Protein AF-A0A2H0WSF2-F1 (afdb_monomer)

Secondary structure (DSSP, 8-state):
-EEEEEEEES-GGGB-TT-HHHHHHHHHHHHHHHHHHHHTTTS-HHHHHHHHHHHHHHHHHHHHHHHH---B-TTTTTS----EEEEEEE-------

Nearest PDB structures (foldseek):
  5me8-assembly1_B  TM=6.198E-01  e=1.517E+00  Homo sapiens
  3l1n-assembly1_A  TM=9.125E-01  e=5.424E+00  Talaromyces marneffei
  8gl8-assembly1_G  TM=6.789E-01  e=5.072E+00  Flavobacterium johnsoniae

Mean predicted aligned error: 8.87 Å

Organism: NCBI:txid1974850

Solvent-accessible surface area (backbone atoms only — not comparable to full-atom values): 6043 Å² total; per-residue (Å²): 133,54,70,48,76,42,68,78,38,59,69,68,86,49,45,44,84,80,37,64,66,59,52,50,41,54,49,48,54,57,49,50,53,53,50,45,73,67,44,63,83,74,51,51,81,92,46,41,64,61,51,50,53,52,49,52,5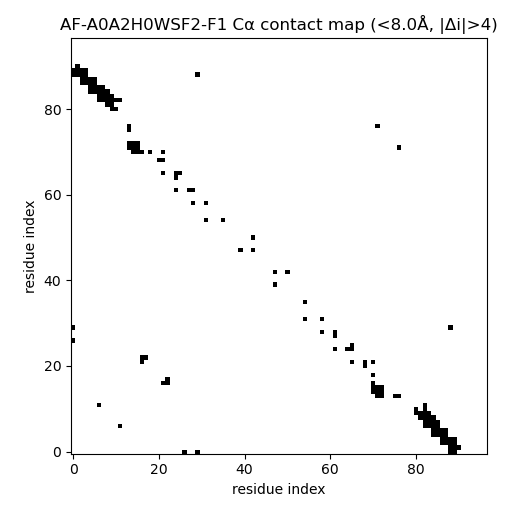5,52,51,53,49,44,53,52,51,58,73,67,55,85,45,74,31,86,90,58,71,86,64,94,65,73,69,41,69,49,79,42,77,56,77,85,75,69,83,90,124

Radius of gyration: 16.91 Å; Cα contacts (8 Å, |Δi|>4): 77; chains: 1; bounding box: 32×40×48 Å

Foldseek 3Di:
DDKDKFWPDDDPVQFPPVPPQLVVLVVQLVVLVVVCVVCLVVDDPVCNVVVVVVSVVSNVVSVVSNVPDPRGDPVPPPDPTDIDMDIDDDDPPDPPD

Structure (mmCIF, N/CA/C/O backbone):
data_AF-A0A2H0WSF2-F1
#
_entry.id   AF-A0A2H0WSF2-F1
#
loop_
_atom_site.group_PDB
_atom_site.id
_atom_site.type_symbol
_atom_site.label_atom_id
_atom_site.label_alt_id
_atom_site.label_comp_id
_atom_site.label_asym_id
_atom_site.label_entity_id
_atom_site.label_seq_id
_atom_site.pdbx_PDB_ins_code
_atom_site.Cartn_x
_atom_site.Cartn_y
_atom_site.Cartn_z
_atom_site.occupancy
_atom_site.B_iso_or_equiv
_atom_site.auth_seq_id
_atom_site.auth_comp_id
_atom_site.auth_asym_id
_atom_site.auth_atom_id
_atom_site.pdbx_PDB_model_num
ATOM 1 N N . MET A 1 1 ? 4.409 -13.248 3.318 1.00 64.75 1 MET A N 1
ATOM 2 C CA . MET A 1 1 ? 3.470 -12.422 2.539 1.00 64.75 1 MET A CA 1
ATOM 3 C C . MET A 1 1 ? 3.447 -12.974 1.135 1.00 64.75 1 MET A C 1
ATOM 5 O O . MET A 1 1 ? 4.482 -12.963 0.480 1.00 64.75 1 MET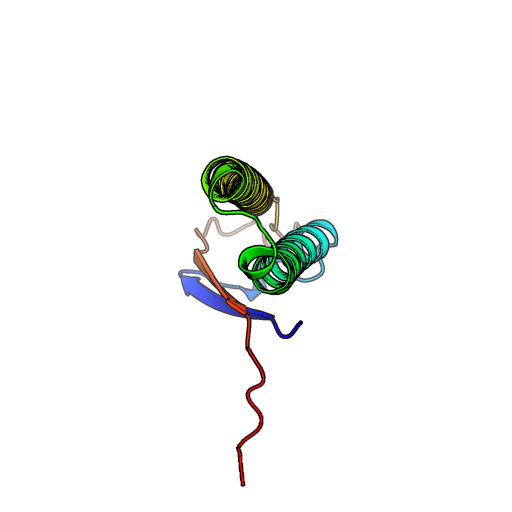 A O 1
ATOM 9 N N . ASN A 1 2 ? 2.317 -13.543 0.730 1.00 67.19 2 ASN A N 1
ATOM 10 C CA . ASN A 1 2 ? 2.156 -14.141 -0.588 1.00 67.19 2 ASN A CA 1
ATOM 11 C C . ASN A 1 2 ? 1.576 -13.066 -1.505 1.00 67.19 2 ASN A C 1
ATOM 13 O O . ASN A 1 2 ? 0.370 -12.860 -1.532 1.00 67.19 2 ASN A O 1
ATOM 17 N N . PHE A 1 3 ? 2.440 -12.309 -2.179 1.00 73.50 3 PHE A N 1
ATOM 18 C CA . PHE A 1 3 ? 1.994 -11.355 -3.191 1.00 73.50 3 PHE A CA 1
ATOM 19 C C . PHE A 1 3 ? 1.969 -12.033 -4.552 1.00 73.50 3 PHE A C 1
ATOM 21 O O . PHE A 1 3 ? 2.971 -12.599 -4.994 1.00 73.50 3 PHE A O 1
ATOM 28 N N . LYS A 1 4 ? 0.833 -11.935 -5.232 1.00 78.25 4 LYS A N 1
ATOM 29 C CA . LYS A 1 4 ? 0.671 -12.347 -6.616 1.00 78.25 4 LYS A CA 1
ATOM 30 C C . LYS A 1 4 ? 0.605 -11.105 -7.489 1.00 78.25 4 LYS A C 1
ATOM 32 O O . LYS A 1 4 ? -0.336 -10.325 -7.397 1.00 78.25 4 LYS A O 1
ATOM 37 N N . VAL A 1 5 ? 1.609 -10.944 -8.343 1.00 76.56 5 VAL A N 1
ATOM 38 C CA . VAL A 1 5 ? 1.658 -9.872 -9.342 1.00 76.56 5 VAL A CA 1
ATOM 39 C C . VAL A 1 5 ? 1.126 -10.425 -10.658 1.00 76.56 5 VAL A C 1
ATOM 41 O O . VAL A 1 5 ? 1.600 -11.463 -11.126 1.00 76.56 5 VAL A O 1
ATOM 44 N N . ARG A 1 6 ? 0.122 -9.770 -11.240 1.00 79.50 6 ARG A N 1
ATOM 45 C CA . ARG A 1 6 ? -0.495 -10.168 -12.511 1.00 79.50 6 ARG A CA 1
ATOM 46 C C . ARG A 1 6 ? -0.422 -9.007 -13.500 1.00 79.50 6 ARG A C 1
ATOM 48 O O . ARG A 1 6 ? -0.882 -7.922 -13.160 1.00 79.50 6 ARG A O 1
ATOM 55 N N . PRO A 1 7 ? 0.122 -9.194 -14.711 1.00 79.81 7 PRO A N 1
ATOM 56 C CA . PRO A 1 7 ? 0.023 -8.170 -15.740 1.00 79.81 7 PRO A CA 1
ATOM 57 C C . PRO A 1 7 ? -1.419 -8.059 -16.242 1.00 79.81 7 PRO A C 1
ATOM 59 O O . PRO A 1 7 ? -2.054 -9.070 -16.539 1.00 79.81 7 PRO A O 1
ATOM 62 N N . LEU A 1 8 ? -1.913 -6.828 -16.347 1.00 80.62 8 LEU A N 1
ATOM 63 C CA . LEU A 1 8 ? -3.172 -6.482 -17.008 1.00 80.62 8 LEU A CA 1
ATOM 64 C C . LEU A 1 8 ? -2.917 -6.091 -18.470 1.00 80.62 8 LEU A C 1
ATOM 66 O O . LEU A 1 8 ? -3.668 -6.482 -19.362 1.00 80.62 8 LEU A O 1
ATOM 70 N N . GLN A 1 9 ? -1.811 -5.385 -18.727 1.00 79.69 9 GLN A N 1
ATOM 71 C CA . GLN A 1 9 ? -1.375 -4.986 -20.063 1.00 79.69 9 GLN A CA 1
ATOM 72 C C . GLN A 1 9 ? 0.155 -4.953 -20.149 1.00 79.69 9 GLN A C 1
ATOM 74 O O . GLN A 1 9 ? 0.820 -4.567 -19.193 1.00 79.69 9 GLN A O 1
ATOM 79 N N . GLY A 1 10 ? 0.712 -5.294 -21.315 1.00 75.06 10 GLY A N 1
ATOM 80 C CA . GLY A 1 10 ? 2.156 -5.290 -21.564 1.00 75.06 10 GLY A CA 1
ATOM 81 C C . GLY A 1 10 ? 2.840 -6.598 -21.152 1.00 75.06 10 GLY A C 1
ATOM 82 O O . GLY A 1 10 ? 2.195 -7.546 -20.709 1.00 75.06 10 GLY A O 1
ATOM 83 N N . ASP A 1 11 ? 4.158 -6.669 -21.344 1.00 74.81 11 ASP A N 1
ATOM 84 C CA . ASP A 1 11 ? 4.949 -7.869 -21.055 1.00 74.81 11 ASP A CA 1
ATOM 85 C C . ASP A 1 11 ? 5.689 -7.728 -19.717 1.00 74.81 11 ASP A C 1
ATOM 87 O O . ASP A 1 11 ? 6.604 -6.920 -19.584 1.00 74.81 11 ASP A O 1
ATOM 91 N N . ILE A 1 12 ? 5.317 -8.531 -18.716 1.00 74.44 12 ILE A N 1
ATOM 92 C CA . ILE A 1 12 ? 5.960 -8.526 -17.391 1.00 74.44 12 ILE A CA 1
ATOM 93 C C . ILE A 1 12 ? 7.399 -9.062 -17.423 1.00 74.44 12 ILE A C 1
ATOM 95 O O . ILE A 1 12 ? 8.188 -8.745 -16.532 1.00 74.44 12 ILE A O 1
ATOM 99 N N . ALA A 1 13 ? 7.783 -9.828 -18.453 1.00 73.62 13 ALA A N 1
ATOM 100 C CA . ALA A 1 13 ? 9.143 -10.349 -18.597 1.00 73.62 13 ALA A CA 1
ATOM 101 C C . ALA A 1 13 ? 10.185 -9.231 -18.782 1.00 73.62 13 ALA A C 1
ATOM 103 O O . ALA A 1 13 ? 11.378 -9.443 -18.548 1.00 73.62 13 ALA A O 1
ATOM 104 N N . VAL A 1 14 ? 9.744 -8.024 -19.156 1.00 72.69 14 VAL A N 1
ATOM 105 C CA . VAL A 1 14 ? 10.610 -6.846 -19.305 1.00 72.69 14 VAL A CA 1
ATOM 106 C C . VAL A 1 14 ? 10.955 -6.179 -17.970 1.00 72.69 14 VAL A C 1
ATOM 108 O O . VAL A 1 14 ? 11.817 -5.297 -17.936 1.00 72.69 14 VAL A O 1
ATOM 111 N N . LEU A 1 15 ? 10.309 -6.585 -16.870 1.00 72.69 15 LEU A N 1
ATOM 112 C CA . LEU A 1 15 ? 10.551 -6.024 -15.547 1.00 72.69 15 LEU A CA 1
ATOM 113 C C . LEU A 1 15 ? 11.659 -6.738 -14.787 1.00 72.69 15 LEU A C 1
ATOM 115 O O . LEU A 1 15 ? 11.755 -7.966 -14.755 1.00 72.69 15 LEU A O 1
ATOM 119 N N . ASN A 1 16 ? 12.437 -5.956 -14.042 1.00 76.50 16 ASN A N 1
ATOM 120 C CA . ASN A 1 16 ? 13.280 -6.503 -12.991 1.00 76.50 16 ASN A CA 1
ATOM 121 C C . ASN A 1 16 ? 12.464 -6.734 -11.704 1.00 76.50 16 ASN A C 1
ATOM 123 O O . ASN A 1 16 ? 12.531 -5.942 -10.768 1.00 76.50 16 ASN A O 1
ATOM 127 N N . LEU A 1 17 ? 11.730 -7.849 -11.625 1.00 74.81 17 LEU A N 1
ATOM 128 C CA . LEU A 1 17 ? 10.990 -8.241 -10.410 1.00 74.81 17 LEU A CA 1
ATOM 129 C C . LEU A 1 17 ? 11.901 -8.562 -9.208 1.00 74.81 17 LEU A C 1
ATOM 131 O O . LEU A 1 17 ? 11.427 -8.682 -8.084 1.00 74.81 17 LEU A O 1
ATOM 135 N N . LYS A 1 18 ? 13.217 -8.685 -9.430 1.00 76.12 18 LYS A N 1
ATOM 136 C CA . LYS A 1 18 ? 14.231 -8.806 -8.371 1.00 76.12 18 LYS A CA 1
ATOM 137 C C . LYS A 1 18 ? 14.757 -7.443 -7.910 1.00 76.12 18 LYS A C 1
ATOM 139 O O . LYS A 1 18 ? 15.742 -7.390 -7.174 1.00 76.12 18 LYS A O 1
ATOM 144 N N . ASN A 1 19 ? 14.151 -6.340 -8.355 1.00 83.25 19 ASN A N 1
ATOM 145 C CA . ASN A 1 19 ? 14.495 -5.010 -7.879 1.00 83.25 19 ASN A CA 1
ATOM 146 C C . ASN A 1 19 ? 14.254 -4.947 -6.360 1.00 83.25 19 ASN A C 1
ATOM 148 O O . ASN A 1 19 ? 13.143 -5.164 -5.881 1.00 83.25 19 ASN A O 1
ATOM 152 N N . ARG A 1 20 ? 15.317 -4.666 -5.598 1.00 86.12 20 ARG A N 1
ATOM 153 C CA . ARG A 1 20 ? 15.261 -4.652 -4.132 1.00 86.12 20 ARG A CA 1
ATOM 154 C C . ARG A 1 20 ? 14.276 -3.609 -3.607 1.00 86.12 20 ARG A C 1
ATOM 156 O O . ARG A 1 20 ? 13.528 -3.914 -2.691 1.00 86.12 20 ARG A O 1
ATOM 163 N N . GLN A 1 21 ? 14.240 -2.429 -4.222 1.00 87.44 21 GLN A N 1
ATOM 164 C CA . GLN A 1 21 ? 13.331 -1.349 -3.835 1.00 87.44 21 GLN A CA 1
ATOM 165 C C . GLN A 1 21 ? 11.874 -1.731 -4.102 1.00 87.44 21 GLN A C 1
ATOM 167 O O . GLN A 1 21 ? 11.023 -1.491 -3.257 1.00 87.44 21 GLN A O 1
ATOM 172 N N . LEU A 1 22 ? 11.589 -2.406 -5.224 1.00 86.19 22 LEU A N 1
ATOM 173 C CA . LEU A 1 22 ? 10.256 -2.962 -5.487 1.00 86.19 22 LEU A CA 1
ATOM 174 C C . LEU A 1 22 ? 9.826 -3.904 -4.364 1.00 86.19 22 LEU A C 1
ATOM 176 O O . LEU A 1 22 ? 8.749 -3.747 -3.798 1.00 86.19 22 LEU A O 1
ATOM 180 N N . LEU A 1 23 ? 10.685 -4.861 -4.017 1.00 87.06 23 LEU A N 1
ATOM 181 C CA . LEU A 1 23 ? 10.396 -5.823 -2.957 1.00 87.06 23 LEU A CA 1
ATOM 182 C C . LEU A 1 23 ? 10.229 -5.143 -1.590 1.00 87.06 23 LEU A C 1
ATOM 184 O O . LEU A 1 23 ? 9.344 -5.530 -0.834 1.00 87.06 23 LEU A O 1
ATOM 188 N N . GLU A 1 24 ? 11.034 -4.125 -1.281 1.00 90.31 24 GLU A N 1
ATOM 189 C CA . GLU A 1 24 ? 10.946 -3.339 -0.043 1.00 90.31 24 GLU A CA 1
ATOM 190 C C . GLU A 1 24 ? 9.627 -2.554 0.056 1.00 90.31 24 GLU A C 1
ATOM 192 O O . GLU A 1 24 ? 8.984 -2.574 1.108 1.00 90.31 24 GLU A O 1
ATOM 197 N N . VAL A 1 25 ? 9.187 -1.908 -1.030 1.00 90.25 25 VAL A N 1
ATOM 198 C CA . VAL A 1 25 ? 7.924 -1.151 -1.062 1.00 90.25 25 VAL A CA 1
ATOM 199 C C . VAL A 1 25 ? 6.726 -2.092 -0.929 1.00 90.25 25 VAL A C 1
ATOM 201 O O . VAL A 1 25 ? 5.865 -1.872 -0.078 1.00 90.25 25 VAL A O 1
ATOM 204 N N . LEU A 1 26 ? 6.706 -3.196 -1.685 1.00 87.88 26 LEU A N 1
ATOM 205 C CA . LEU A 1 26 ? 5.662 -4.223 -1.572 1.00 87.88 26 LEU A CA 1
ATOM 206 C C . LEU A 1 26 ? 5.614 -4.837 -0.171 1.00 87.88 26 LEU A C 1
ATOM 208 O O . LEU A 1 26 ? 4.541 -5.056 0.392 1.00 87.88 26 LEU A O 1
ATOM 212 N N . TRP A 1 27 ? 6.783 -5.088 0.422 1.00 88.81 27 TRP A N 1
ATOM 213 C CA . TRP A 1 27 ? 6.869 -5.589 1.785 1.00 88.81 27 TRP A CA 1
ATOM 214 C C . TRP A 1 27 ? 6.295 -4.584 2.790 1.00 88.81 27 TRP A C 1
ATOM 216 O O . TRP A 1 27 ? 5.537 -4.958 3.685 1.00 88.81 27 TRP A O 1
ATOM 226 N N . SER A 1 28 ? 6.621 -3.306 2.622 1.00 91.44 28 SER A N 1
ATOM 227 C CA . SER A 1 28 ? 6.145 -2.232 3.494 1.00 91.44 28 SER A CA 1
ATOM 228 C C . SER A 1 28 ? 4.628 -2.060 3.412 1.00 91.44 28 SER A C 1
ATOM 230 O O . SER A 1 28 ? 3.989 -1.972 4.456 1.00 91.44 28 SER A O 1
ATOM 232 N N . LEU A 1 29 ? 4.041 -2.116 2.210 1.00 90.31 29 LEU A N 1
ATOM 233 C CA . LEU A 1 29 ? 2.584 -2.100 2.010 1.00 90.31 29 LEU A CA 1
ATOM 234 C C . LEU A 1 29 ? 1.904 -3.256 2.750 1.00 90.31 29 LEU A C 1
ATOM 236 O O . LEU A 1 29 ? 0.975 -3.052 3.529 1.00 90.31 29 LEU A O 1
ATOM 240 N N . GLY A 1 30 ? 2.419 -4.476 2.585 1.00 88.50 30 GLY A N 1
ATOM 241 C CA . GLY A 1 30 ? 1.843 -5.638 3.257 1.00 88.50 30 GLY A CA 1
ATOM 242 C C . GLY A 1 30 ? 1.929 -5.567 4.778 1.00 88.50 30 GLY A C 1
ATOM 243 O O . GLY A 1 30 ? 0.986 -5.984 5.455 1.00 88.50 30 GLY A O 1
ATOM 244 N N . LYS A 1 31 ? 3.030 -5.024 5.313 1.00 90.44 31 LYS A N 1
ATOM 245 C CA . LYS A 1 31 ? 3.214 -4.810 6.754 1.00 90.44 31 LYS A CA 1
ATOM 246 C C . LYS A 1 31 ? 2.333 -3.700 7.301 1.00 90.44 31 LYS A C 1
ATOM 248 O O . LYS A 1 31 ? 1.828 -3.841 8.411 1.00 90.44 31 LYS A O 1
ATOM 253 N N . LEU A 1 32 ? 2.139 -2.636 6.531 1.00 91.75 32 LEU A N 1
ATOM 254 C CA . LEU A 1 32 ? 1.256 -1.534 6.882 1.00 91.75 32 LEU A CA 1
ATOM 255 C C . LEU A 1 32 ? -0.183 -2.039 7.055 1.00 91.75 32 LEU A C 1
ATOM 257 O O . LEU A 1 32 ? -0.789 -1.804 8.098 1.00 91.75 32 LEU A O 1
ATOM 261 N N . GLU A 1 33 ? -0.692 -2.830 6.110 1.00 89.19 33 GLU A N 1
ATOM 262 C CA . GLU A 1 33 ? -2.009 -3.465 6.243 1.00 89.19 33 GLU A CA 1
ATOM 263 C C . GLU A 1 33 ? -2.103 -4.414 7.447 1.00 89.19 33 GLU A C 1
ATOM 265 O O . GLU A 1 33 ? -3.102 -4.393 8.164 1.00 89.19 33 GLU A O 1
ATOM 270 N N . GLU A 1 34 ? -1.089 -5.262 7.676 1.00 89.44 34 GLU A N 1
ATOM 271 C CA . GLU A 1 34 ? -1.059 -6.170 8.836 1.00 89.44 34 GLU A CA 1
ATOM 272 C C . GLU A 1 34 ? -1.129 -5.384 10.153 1.00 89.44 34 GLU A C 1
ATOM 274 O O . GLU A 1 34 ? -1.885 -5.744 11.057 1.00 89.44 34 GLU A O 1
ATOM 279 N N . PHE A 1 35 ? -0.366 -4.292 10.248 1.00 91.69 35 PHE A N 1
ATOM 280 C CA . PHE A 1 35 ? -0.390 -3.385 11.390 1.00 91.69 35 PHE A CA 1
ATOM 281 C C . PHE A 1 35 ? -1.776 -2.762 11.576 1.00 91.69 35 PHE A C 1
ATOM 283 O O . PHE A 1 35 ? -2.318 -2.795 12.678 1.00 91.69 35 PHE A O 1
ATOM 290 N N . PHE A 1 36 ? -2.388 -2.267 10.502 1.00 91.94 36 PHE A N 1
ATOM 291 C CA . PHE A 1 36 ? -3.726 -1.689 10.564 1.00 91.94 36 PHE A CA 1
ATOM 292 C C . PHE A 1 36 ? -4.762 -2.671 11.097 1.00 91.94 36 PHE A C 1
ATOM 294 O O . PHE A 1 36 ? -5.467 -2.352 12.050 1.00 91.94 36 PHE A O 1
ATOM 301 N N . HIS A 1 37 ? -4.814 -3.884 10.543 1.00 90.06 37 HIS A N 1
ATOM 302 C CA . HIS A 1 37 ? -5.779 -4.900 10.970 1.00 90.06 37 HIS A CA 1
ATOM 303 C C . HIS A 1 37 ? -5.610 -5.272 12.447 1.00 90.06 37 HIS A C 1
ATOM 305 O O . HIS A 1 37 ? -6.595 -5.530 13.137 1.00 90.06 37 HIS A O 1
ATOM 311 N N . LYS A 1 38 ? -4.368 -5.281 12.942 1.00 91.06 38 LYS A N 1
ATOM 312 C CA . LYS A 1 38 ? -4.061 -5.593 14.339 1.00 91.06 38 LYS A CA 1
ATOM 313 C C . LYS A 1 38 ? -4.454 -4.468 15.302 1.00 91.06 38 LYS A C 1
ATOM 315 O O . LYS A 1 38 ? -4.929 -4.745 16.404 1.00 91.06 38 LYS A O 1
ATOM 320 N N . GLU A 1 39 ? -4.227 -3.218 14.913 1.00 91.12 39 GLU A N 1
ATOM 321 C CA . GLU A 1 39 ? -4.332 -2.079 15.828 1.00 91.12 39 GLU A CA 1
ATOM 322 C C . GLU A 1 39 ? -5.671 -1.338 15.724 1.00 91.12 39 GLU A C 1
ATOM 324 O O . GLU A 1 39 ? -6.119 -0.768 16.714 1.00 91.12 39 GLU A O 1
ATOM 329 N N . VAL A 1 40 ? -6.382 -1.393 14.590 1.00 91.12 40 VAL A N 1
ATOM 330 C CA . VAL A 1 40 ? -7.633 -0.633 14.375 1.00 91.12 40 VAL A CA 1
ATOM 331 C C . VAL A 1 40 ? -8.715 -0.908 15.427 1.00 91.12 40 VAL A C 1
ATOM 333 O O . VAL A 1 40 ? -9.499 -0.023 15.770 1.00 91.12 40 VAL A O 1
ATOM 336 N N . THR A 1 41 ? -8.754 -2.126 15.971 1.00 89.81 41 THR A N 1
ATOM 337 C CA . THR A 1 41 ? -9.702 -2.526 17.024 1.00 89.81 41 THR A CA 1
ATOM 338 C C . THR A 1 41 ? -9.316 -2.000 18.407 1.00 89.81 41 THR A C 1
ATOM 340 O O . THR A 1 41 ? -10.176 -1.906 19.280 1.00 89.81 41 THR A O 1
ATOM 343 N N . GLN A 1 42 ? -8.048 -1.633 18.599 1.00 92.25 42 GLN A N 1
ATOM 344 C CA . GLN A 1 42 ? -7.490 -1.115 19.850 1.00 92.25 42 GLN A CA 1
ATOM 345 C C . GLN A 1 42 ? -7.510 0.421 19.907 1.00 92.25 42 GLN A C 1
ATOM 347 O O . GLN A 1 42 ? -7.353 1.003 20.980 1.00 92.25 42 GLN A O 1
ATOM 352 N N . VAL A 1 43 ? -7.729 1.091 18.771 1.00 90.69 43 VAL A N 1
ATOM 353 C CA . VAL A 1 43 ? -7.802 2.554 18.690 1.00 90.69 43 VAL A CA 1
ATOM 354 C C . VAL A 1 43 ? -9.133 3.056 19.255 1.00 90.69 43 VAL A C 1
ATOM 356 O O . VAL A 1 43 ? -10.219 2.657 18.819 1.00 90.69 43 VAL A O 1
ATOM 359 N N . SER A 1 44 ? -9.042 3.971 20.224 1.00 90.44 44 SER A N 1
ATOM 360 C CA . SER A 1 44 ? -10.205 4.625 20.831 1.00 90.44 44 SER A CA 1
ATOM 361 C C . SER A 1 44 ? -10.992 5.445 19.802 1.00 90.44 44 SER A C 1
ATOM 363 O O . SER A 1 44 ? -10.424 5.941 18.830 1.00 90.44 44 SER A O 1
ATOM 365 N N . ALA A 1 45 ? -12.306 5.599 20.001 1.00 88.44 45 ALA A N 1
ATOM 366 C CA . ALA A 1 45 ? -13.178 6.293 19.046 1.00 88.44 45 ALA A CA 1
ATOM 367 C C . ALA A 1 45 ? -12.675 7.706 18.698 1.00 88.44 45 ALA A C 1
ATOM 369 O O . ALA A 1 45 ? -12.641 8.063 17.523 1.00 88.44 45 ALA A O 1
ATOM 370 N N . ASP A 1 46 ? -12.190 8.438 19.700 1.00 90.56 46 ASP A N 1
ATOM 371 C CA . ASP A 1 46 ? -11.702 9.814 19.559 1.00 90.56 46 ASP A CA 1
ATOM 372 C C . ASP A 1 46 ? -10.380 9.907 18.774 1.00 90.56 46 ASP A C 1
ATOM 374 O O . ASP A 1 46 ? -10.014 10.970 18.282 1.00 90.56 46 ASP A O 1
ATOM 378 N N . GLN A 1 47 ? -9.652 8.795 18.633 1.00 92.25 47 GLN A N 1
ATOM 379 C CA . GLN A 1 47 ? -8.376 8.725 17.912 1.00 92.25 47 GLN A CA 1
ATOM 380 C C . GLN A 1 47 ? -8.500 8.072 16.530 1.00 92.25 47 GLN A C 1
ATOM 382 O O . GLN A 1 47 ? -7.548 8.127 15.748 1.00 92.25 47 GLN A O 1
ATOM 387 N N . LYS A 1 48 ? -9.652 7.468 16.203 1.00 93.00 48 LYS A N 1
ATOM 388 C CA . LYS A 1 48 ? -9.840 6.722 14.947 1.00 93.00 48 LYS A CA 1
ATOM 389 C C . LYS A 1 48 ? -9.624 7.578 13.709 1.00 93.00 48 LYS A C 1
ATOM 391 O O . LYS A 1 48 ? -8.959 7.127 12.786 1.00 93.00 48 LYS A O 1
ATOM 396 N N . GLU A 1 49 ? -10.127 8.809 13.701 1.00 94.56 49 GLU A N 1
ATOM 397 C CA . GLU A 1 49 ? -9.961 9.716 12.559 1.00 94.56 49 GLU A CA 1
ATOM 398 C C . GLU A 1 49 ? -8.483 10.038 12.296 1.00 94.56 49 GLU A C 1
ATOM 400 O O . GLU A 1 49 ? -8.011 9.955 11.162 1.00 94.56 49 GLU A O 1
ATOM 405 N N . SER A 1 50 ? -7.722 10.326 13.357 1.00 94.75 50 SER A N 1
ATOM 406 C CA . SER A 1 50 ? -6.280 10.582 13.249 1.00 94.75 50 SER A CA 1
ATOM 407 C C . SER A 1 50 ? -5.510 9.339 12.804 1.00 94.75 50 SER A C 1
ATOM 409 O O . SER A 1 50 ? -4.597 9.438 11.986 1.00 94.75 50 SER A O 1
ATOM 411 N N . PHE A 1 51 ? -5.894 8.163 13.306 1.00 94.44 51 PHE A N 1
ATOM 412 C CA . PHE A 1 51 ? -5.297 6.893 12.908 1.00 94.44 51 PHE A CA 1
ATOM 413 C C . PHE A 1 51 ? -5.545 6.577 11.428 1.00 94.44 51 PHE A C 1
ATOM 415 O O . PHE A 1 51 ? -4.597 6.257 10.715 1.00 94.44 51 PHE A O 1
ATOM 422 N N . PHE A 1 52 ?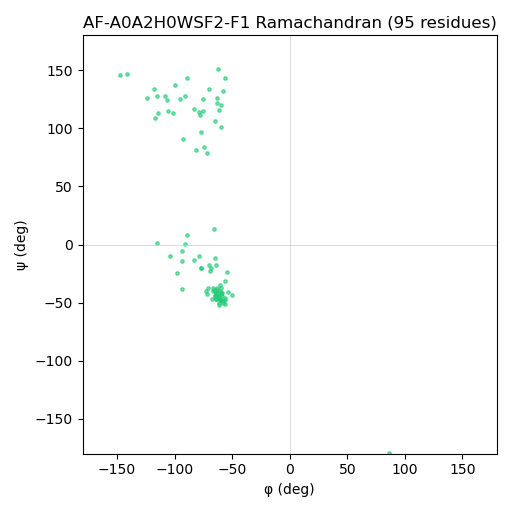 -6.785 6.722 10.948 1.00 94.50 52 PHE A N 1
ATOM 423 C CA . PHE A 1 52 ? -7.128 6.518 9.538 1.00 94.50 52 PHE A CA 1
ATOM 424 C C . PHE A 1 52 ? -6.403 7.505 8.633 1.00 94.50 52 PHE A C 1
ATOM 426 O O . PHE A 1 52 ? -5.738 7.089 7.695 1.00 94.50 52 PHE A O 1
ATOM 433 N N . THR A 1 53 ? -6.393 8.787 8.995 1.00 95.69 53 THR A N 1
ATOM 434 C CA . THR A 1 53 ? -5.662 9.807 8.234 1.00 95.69 53 THR A CA 1
ATOM 435 C C . THR A 1 53 ? -4.167 9.487 8.152 1.00 95.69 53 THR A C 1
ATOM 437 O O . THR A 1 53 ? -3.540 9.647 7.106 1.00 95.69 53 THR A O 1
ATOM 440 N N . MET A 1 54 ? -3.555 9.033 9.249 1.00 94.69 54 MET A N 1
ATOM 441 C CA . MET A 1 54 ? -2.149 8.628 9.247 1.00 94.69 54 MET A CA 1
ATOM 442 C C . MET A 1 54 ? -1.912 7.409 8.350 1.00 94.69 54 MET A C 1
ATOM 444 O O . MET A 1 54 ? -0.932 7.390 7.603 1.00 94.69 54 MET A O 1
ATOM 448 N N . PHE A 1 55 ? -2.785 6.406 8.431 1.00 94.50 55 PHE A N 1
ATOM 449 C CA . PHE A 1 55 ? -2.695 5.196 7.624 1.00 94.50 55 PHE A CA 1
ATOM 450 C C . PHE A 1 55 ? -2.807 5.507 6.130 1.00 94.50 55 PHE A C 1
ATOM 452 O O . PHE A 1 55 ? -1.913 5.125 5.375 1.00 94.50 55 PHE A O 1
ATOM 459 N N . ASP A 1 56 ? -3.825 6.273 5.737 1.00 94.38 56 ASP A N 1
ATOM 460 C CA . ASP A 1 56 ? -4.062 6.671 4.349 1.00 94.38 56 ASP A CA 1
ATOM 461 C C . ASP A 1 56 ? -2.836 7.392 3.788 1.00 94.38 56 ASP A C 1
ATOM 463 O O . ASP A 1 56 ? -2.309 7.004 2.753 1.00 94.38 56 ASP A O 1
ATOM 467 N N . ASN A 1 57 ? -2.283 8.359 4.530 1.00 96.19 57 ASN A N 1
ATOM 468 C CA . ASN A 1 57 ? -1.078 9.086 4.121 1.00 96.19 57 ASN A CA 1
ATOM 469 C C . ASN A 1 57 ? 0.147 8.175 3.915 1.00 96.19 57 ASN A C 1
ATOM 471 O O . ASN A 1 57 ? 0.972 8.430 3.029 1.00 96.19 57 ASN A O 1
ATOM 475 N N . LEU A 1 58 ? 0.307 7.143 4.750 1.00 93.94 58 LEU A N 1
ATOM 476 C CA . LEU A 1 58 ? 1.399 6.176 4.625 1.00 93.94 58 LEU A CA 1
ATOM 477 C C . LEU A 1 58 ? 1.200 5.259 3.418 1.00 93.94 58 LEU A C 1
ATOM 479 O O . LEU A 1 58 ? 2.163 5.012 2.689 1.00 93.94 58 LEU A O 1
ATOM 483 N N . GLN A 1 59 ? -0.026 4.791 3.195 1.00 93.31 59 GLN A N 1
ATOM 484 C CA . GLN A 1 59 ? -0.371 3.966 2.044 1.00 93.31 59 GLN A CA 1
ATOM 485 C C . GLN A 1 59 ? -0.129 4.736 0.743 1.00 93.31 59 GLN A C 1
ATOM 487 O O . GLN A 1 59 ? 0.653 4.298 -0.100 1.00 93.31 59 GLN A O 1
ATOM 492 N N . ASP A 1 60 ? -0.678 5.943 0.649 1.00 94.44 60 ASP A N 1
ATOM 493 C CA . ASP A 1 60 ? -0.492 6.887 -0.449 1.00 94.44 60 ASP A CA 1
ATOM 494 C C . ASP A 1 60 ? 0.984 7.108 -0.802 1.00 94.44 60 ASP A C 1
ATOM 496 O O . ASP A 1 60 ? 1.384 7.178 -1.968 1.00 94.44 60 ASP A O 1
ATOM 500 N N . LYS A 1 61 ? 1.825 7.264 0.226 1.00 95.00 61 LYS A N 1
ATOM 501 C CA . LYS A 1 61 ? 3.263 7.458 0.046 1.00 95.00 61 LYS A CA 1
ATOM 502 C C . LYS A 1 61 ? 3.904 6.226 -0.590 1.00 95.00 61 LYS A C 1
ATOM 504 O O . LYS A 1 61 ? 4.671 6.380 -1.538 1.00 95.00 61 LYS A O 1
ATOM 509 N N . LEU A 1 62 ? 3.593 5.035 -0.087 1.00 90.75 62 LEU A N 1
ATOM 510 C CA . LEU A 1 62 ? 4.145 3.784 -0.603 1.00 90.75 62 LEU A CA 1
ATOM 511 C C . LEU A 1 62 ? 3.663 3.493 -2.031 1.00 90.75 62 LEU A C 1
ATOM 513 O O . LEU A 1 62 ? 4.456 3.054 -2.860 1.00 90.75 62 LEU A O 1
ATOM 517 N N . GLU A 1 63 ? 2.407 3.800 -2.355 1.00 88.38 63 GLU A N 1
ATOM 518 C CA . GLU A 1 63 ? 1.877 3.687 -3.719 1.00 88.38 63 GLU A CA 1
ATOM 519 C C . GLU A 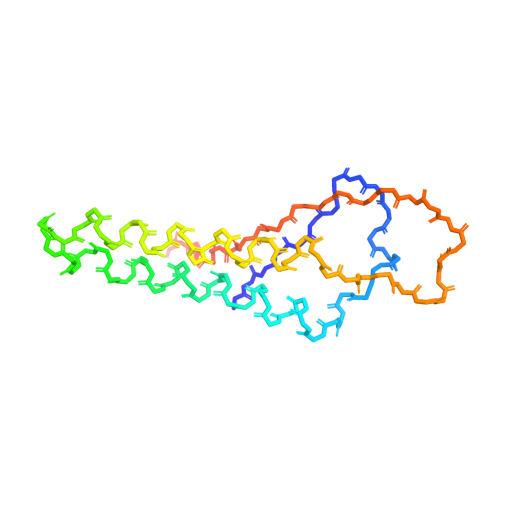1 63 ? 2.581 4.649 -4.689 1.00 88.38 63 GLU A C 1
ATOM 521 O O . GLU A 1 63 ? 2.958 4.267 -5.801 1.00 88.38 63 GLU A O 1
ATOM 526 N N . ARG A 1 64 ? 2.843 5.894 -4.270 1.00 91.38 64 ARG A N 1
ATOM 527 C CA . ARG A 1 64 ? 3.644 6.845 -5.062 1.00 91.38 64 ARG A CA 1
ATOM 528 C C . ARG A 1 64 ? 5.086 6.378 -5.247 1.00 91.38 64 ARG A C 1
ATOM 530 O O . ARG A 1 64 ? 5.629 6.503 -6.345 1.00 91.38 64 ARG A O 1
ATOM 537 N N . GLU A 1 65 ? 5.708 5.829 -4.206 1.00 90.50 65 GLU A N 1
ATOM 538 C CA . GLU A 1 65 ? 7.048 5.244 -4.312 1.00 90.50 65 GLU A CA 1
ATOM 539 C C . GLU A 1 65 ? 7.047 4.101 -5.328 1.00 90.50 65 GLU A C 1
ATOM 541 O O . GLU A 1 65 ? 7.852 4.124 -6.254 1.00 90.50 65 GLU A O 1
ATOM 546 N N . LEU A 1 66 ? 6.079 3.184 -5.246 1.00 85.94 66 LEU A N 1
ATOM 547 C CA . LEU A 1 66 ? 5.923 2.071 -6.182 1.00 85.94 66 LEU A CA 1
ATOM 548 C C . LEU A 1 66 ? 5.809 2.546 -7.639 1.00 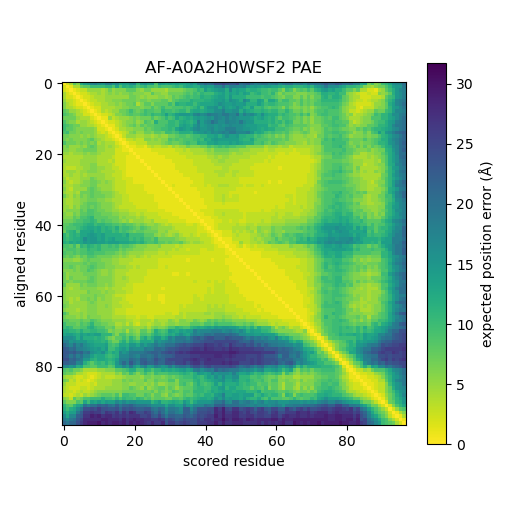85.94 66 LEU A C 1
ATOM 550 O O . LEU A 1 66 ? 6.506 2.030 -8.512 1.00 85.94 66 LEU A O 1
ATOM 554 N N . ASN A 1 67 ? 4.983 3.564 -7.887 1.00 83.25 67 ASN A N 1
ATOM 555 C CA . ASN A 1 67 ? 4.747 4.125 -9.220 1.00 83.25 67 ASN A CA 1
ATOM 556 C C . ASN A 1 67 ? 5.953 4.878 -9.801 1.00 83.25 67 ASN A C 1
ATOM 558 O O . ASN A 1 67 ? 6.057 5.033 -11.017 1.00 83.25 67 ASN A O 1
ATOM 562 N N . THR A 1 68 ? 6.870 5.351 -8.955 1.00 86.50 68 THR A N 1
ATOM 563 C CA . THR A 1 68 ? 8.087 6.054 -9.394 1.00 86.50 68 THR A CA 1
ATOM 564 C C . THR A 1 68 ? 9.296 5.131 -9.543 1.00 86.50 68 THR A C 1
ATOM 566 O O . THR A 1 68 ? 10.334 5.563 -10.054 1.00 86.50 68 THR A O 1
ATOM 569 N N . LEU A 1 69 ? 9.184 3.852 -9.161 1.00 82.88 69 LEU A N 1
ATOM 570 C CA . LEU A 1 69 ? 10.263 2.886 -9.339 1.00 82.88 69 LEU A CA 1
ATOM 571 C C . LEU A 1 69 ? 10.575 2.664 -10.823 1.00 82.88 69 LEU A C 1
ATOM 573 O O . LEU A 1 69 ? 9.732 2.261 -11.625 1.00 82.88 69 LEU A O 1
ATOM 577 N N . SER A 1 70 ? 11.848 2.832 -11.183 1.00 75.44 70 SER A N 1
ATOM 578 C CA . SER A 1 70 ? 12.340 2.418 -12.494 1.00 75.44 70 SER A CA 1
ATOM 579 C C . SER A 1 70 ? 12.529 0.901 -12.509 1.00 75.44 70 SER A C 1
ATOM 581 O O . SER A 1 70 ? 13.541 0.365 -12.055 1.00 75.44 70 SER A O 1
ATOM 583 N N . LEU A 1 71 ? 11.525 0.193 -13.022 1.00 73.31 71 LEU A N 1
ATOM 584 C CA . LEU A 1 71 ? 11.540 -1.269 -13.143 1.00 73.31 71 LEU A CA 1
ATOM 585 C C . LEU A 1 71 ? 12.098 -1.760 -14.490 1.00 73.31 71 LEU A C 1
ATOM 587 O O . LEU A 1 71 ? 12.163 -2.970 -14.724 1.00 73.31 71 LEU A O 1
ATOM 591 N N . LYS A 1 72 ? 12.504 -0.834 -15.374 1.00 64.44 72 LYS A N 1
ATOM 592 C CA . LYS A 1 72 ? 13.021 -1.151 -16.710 1.00 64.44 72 LYS A CA 1
ATOM 593 C C . LYS A 1 72 ? 14.302 -1.969 -16.602 1.00 64.44 72 LYS A C 1
ATOM 595 O O . LYS A 1 72 ? 15.302 -1.525 -16.045 1.00 64.44 72 LYS A O 1
ATOM 600 N N . ASN A 1 73 ? 14.280 -3.157 -17.192 1.00 62.19 73 ASN A N 1
ATOM 601 C CA . ASN A 1 73 ? 15.474 -3.963 -17.360 1.00 62.19 73 ASN A CA 1
ATOM 602 C C . ASN A 1 73 ? 16.310 -3.353 -18.501 1.00 62.19 73 ASN A C 1
ATOM 604 O O . ASN A 1 73 ? 15.861 -3.325 -19.650 1.00 62.19 73 ASN A O 1
ATOM 608 N N . GLU A 1 74 ? 17.511 -2.846 -18.204 1.00 58.19 74 GLU A N 1
ATOM 609 C CA . GLU A 1 74 ? 18.368 -2.117 -19.165 1.00 58.19 74 GLU A CA 1
ATOM 610 C C . GLU A 1 74 ? 18.643 -2.908 -20.457 1.00 58.19 74 GLU A C 1
ATOM 612 O O . GLU A 1 74 ? 18.892 -2.332 -21.514 1.00 58.19 74 GLU A O 1
ATOM 617 N N . ARG A 1 75 ? 18.531 -4.241 -20.402 1.00 55.62 75 ARG A N 1
ATOM 618 C CA . ARG A 1 75 ? 18.741 -5.142 -21.543 1.00 55.62 75 ARG A CA 1
ATOM 619 C C . ARG A 1 75 ? 17.575 -5.203 -22.541 1.00 55.62 75 ARG A C 1
ATOM 621 O O . ARG A 1 75 ? 17.800 -5.623 -23.670 1.00 55.62 75 ARG A O 1
ATOM 628 N N . ILE A 1 76 ? 16.355 -4.810 -22.155 1.00 56.22 76 ILE A N 1
ATOM 629 C CA . ILE A 1 76 ? 15.117 -5.026 -22.944 1.00 56.22 76 ILE A CA 1
ATOM 630 C C . ILE A 1 76 ? 14.486 -3.693 -23.408 1.00 56.22 76 ILE A C 1
ATOM 632 O O . ILE A 1 76 ? 13.491 -3.669 -24.124 1.00 56.22 76 ILE A O 1
ATOM 636 N N . ALA A 1 77 ? 15.106 -2.552 -23.089 1.00 52.41 77 ALA A N 1
ATOM 637 C CA . ALA A 1 77 ? 14.555 -1.199 -23.247 1.00 52.41 77 ALA A CA 1
ATOM 638 C C . ALA A 1 77 ? 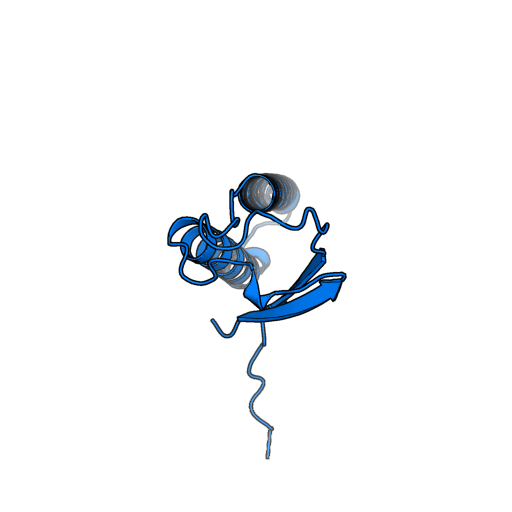14.285 -0.702 -24.694 1.00 52.41 77 ALA A C 1
ATOM 640 O O . ALA A 1 77 ? 14.054 0.490 -24.889 1.00 52.41 77 ALA A O 1
ATOM 641 N N . LYS A 1 78 ? 14.302 -1.571 -25.716 1.00 54.16 78 LYS A N 1
ATOM 642 C CA . LYS A 1 78 ? 14.050 -1.190 -27.118 1.00 54.16 78 LYS A CA 1
ATOM 643 C C . LYS A 1 78 ? 12.569 -1.113 -27.506 1.00 54.16 78 LYS A C 1
ATOM 645 O O . LYS A 1 78 ? 12.270 -0.529 -28.541 1.00 54.16 78 LYS A O 1
ATOM 650 N N . THR A 1 79 ? 11.645 -1.632 -26.701 1.00 55.75 79 THR A N 1
ATOM 651 C CA . THR A 1 79 ? 10.200 -1.534 -26.963 1.00 55.75 79 THR A CA 1
ATOM 652 C C . THR A 1 79 ? 9.521 -0.741 -25.852 1.00 55.75 79 THR A C 1
ATOM 654 O O . THR A 1 79 ? 9.426 -1.193 -24.714 1.00 55.75 79 THR A O 1
ATOM 657 N N . SER A 1 80 ? 9.077 0.479 -26.165 1.00 55.50 80 SER A N 1
ATOM 658 C CA . SER A 1 80 ? 8.290 1.314 -25.256 1.00 55.50 80 SER A CA 1
ATOM 659 C C . SER A 1 80 ? 6.863 0.775 -25.163 1.00 55.50 80 SER A C 1
ATOM 661 O O . SER A 1 80 ? 5.969 1.223 -25.876 1.00 55.50 80 SER A O 1
ATOM 663 N N . THR A 1 81 ? 6.645 -0.210 -24.305 1.00 63.56 81 THR A N 1
ATOM 664 C CA . THR A 1 81 ? 5.300 -0.677 -23.962 1.00 63.56 81 THR A CA 1
ATOM 665 C C . THR A 1 81 ? 4.956 -0.215 -22.558 1.00 63.56 81 THR A C 1
ATOM 667 O O . THR A 1 81 ? 5.704 -0.481 -21.616 1.00 63.56 81 THR A O 1
ATOM 670 N N . THR A 1 82 ? 3.835 0.495 -22.428 1.00 69.75 82 THR A N 1
ATOM 671 C CA . THR A 1 82 ? 3.181 0.723 -21.137 1.00 69.75 82 THR A CA 1
ATOM 672 C C . THR A 1 82 ? 2.851 -0.637 -20.530 1.00 69.75 82 THR A C 1
ATOM 674 O O . THR A 1 82 ? 2.339 -1.515 -21.226 1.00 69.75 82 THR A O 1
ATOM 677 N N . LEU A 1 83 ? 3.197 -0.815 -19.259 1.00 73.19 83 LEU A N 1
ATOM 678 C CA . LEU A 1 83 ? 2.883 -2.010 -18.495 1.00 73.19 83 LEU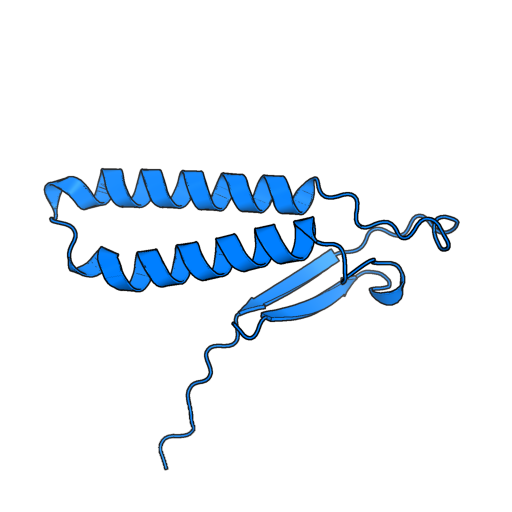 A CA 1
ATOM 679 C C . LEU A 1 83 ? 1.931 -1.618 -17.373 1.00 73.19 83 LEU A C 1
ATOM 681 O O . LEU A 1 83 ? 2.227 -0.708 -16.602 1.00 73.19 83 LEU A O 1
ATOM 685 N N . GLU A 1 84 ? 0.826 -2.337 -17.285 1.00 78.88 84 GLU A N 1
ATOM 686 C CA . GLU A 1 84 ? -0.150 -2.221 -16.212 1.00 78.88 84 GLU A CA 1
ATOM 687 C C . GLU A 1 84 ? -0.201 -3.560 -15.480 1.00 78.88 84 GLU A C 1
ATOM 689 O O . GLU A 1 84 ? -0.222 -4.620 -16.114 1.00 78.88 84 GLU A O 1
ATOM 694 N N . MET A 1 85 ? -0.169 -3.535 -14.150 1.00 80.31 85 MET A N 1
ATOM 695 C CA . MET A 1 85 ? -0.168 -4.745 -13.332 1.00 80.31 85 MET A CA 1
ATOM 696 C C . MET A 1 85 ? -1.026 -4.562 -12.093 1.00 80.31 85 MET A C 1
ATOM 698 O O . MET A 1 85 ? -1.045 -3.497 -11.485 1.00 80.31 85 MET A O 1
ATOM 702 N N . GLU A 1 86 ? -1.644 -5.655 -11.680 1.00 82.94 86 GLU A N 1
ATOM 703 C CA . GLU A 1 86 ? -2.332 -5.788 -10.411 1.00 82.94 86 GLU A CA 1
ATOM 704 C C . GLU A 1 86 ? -1.429 -6.522 -9.413 1.00 82.94 86 GLU A C 1
ATOM 706 O O . GLU A 1 86 ? -0.782 -7.522 -9.749 1.00 82.94 86 GLU A O 1
ATOM 711 N N . ILE A 1 87 ? -1.389 -6.036 -8.173 1.00 79.94 87 ILE A N 1
ATOM 712 C CA . ILE A 1 87 ? -0.693 -6.688 -7.065 1.00 79.94 87 ILE A CA 1
ATOM 713 C C . ILE A 1 87 ? -1.743 -7.121 -6.054 1.00 79.94 87 ILE A C 1
ATOM 715 O O . ILE A 1 87 ? -2.386 -6.296 -5.414 1.00 79.94 87 ILE A O 1
ATOM 719 N N . ILE A 1 88 ? -1.894 -8.432 -5.902 1.00 81.25 88 ILE A N 1
ATOM 720 C CA . ILE A 1 88 ? -2.859 -9.035 -4.988 1.00 81.25 88 ILE A CA 1
ATOM 721 C C . ILE A 1 88 ? -2.092 -9.632 -3.817 1.00 81.25 88 ILE A C 1
ATOM 723 O O . ILE A 1 88 ? -1.185 -10.444 -4.012 1.00 81.25 88 ILE A O 1
ATOM 727 N N . LYS A 1 89 ? -2.469 -9.280 -2.591 1.00 75.62 89 LYS A N 1
ATOM 728 C CA . LYS A 1 89 ? -2.033 -10.004 -1.398 1.00 75.62 89 LYS A CA 1
ATOM 729 C C . LYS A 1 89 ? -2.940 -11.215 -1.204 1.00 75.62 89 LYS A C 1
ATOM 731 O O . LYS A 1 89 ? -4.140 -11.075 -0.997 1.00 75.62 89 LYS A O 1
ATOM 736 N N . GLU A 1 90 ? -2.375 -12.412 -1.295 1.00 77.75 90 GLU A N 1
ATOM 737 C CA . GLU A 1 90 ? -3.095 -13.643 -0.994 1.00 77.75 90 GLU A CA 1
ATOM 738 C C . GLU A 1 90 ? -3.157 -13.817 0.525 1.00 77.75 90 GLU A C 1
ATOM 740 O O . GLU A 1 90 ? -2.139 -14.016 1.197 1.00 77.75 90 GLU A O 1
ATOM 745 N N . PHE A 1 91 ? -4.370 -13.750 1.064 1.00 66.50 91 PHE A N 1
ATOM 746 C CA . PHE A 1 91 ? -4.664 -14.272 2.387 1.00 66.50 91 PHE A CA 1
ATOM 747 C C . PHE A 1 91 ? -4.781 -15.782 2.230 1.00 66.50 91 PHE A C 1
ATOM 749 O O . PHE A 1 91 ? -5.677 -16.281 1.552 1.00 66.50 91 PHE A O 1
ATOM 756 N N . SER A 1 92 ? -3.828 -16.525 2.785 1.00 56.19 92 SER A N 1
ATOM 757 C CA . SER A 1 92 ? -3.965 -17.971 2.902 1.00 56.19 92 SER A CA 1
ATOM 758 C C . SER A 1 92 ? -5.012 -18.264 3.974 1.00 56.19 92 SER A C 1
ATOM 760 O O . SER A 1 92 ? -4.661 -18.581 5.108 1.00 56.19 92 SER A O 1
ATOM 762 N N . ASP 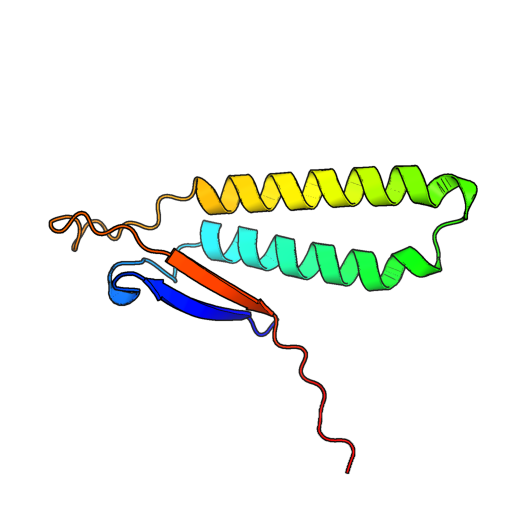A 1 93 ? -6.287 -18.134 3.614 1.00 51.94 93 ASP A N 1
ATOM 763 C CA . ASP A 1 93 ? -7.346 -18.875 4.282 1.00 51.94 93 ASP A CA 1
ATOM 764 C C . ASP A 1 93 ? -7.082 -20.347 3.967 1.00 51.94 93 ASP A C 1
ATOM 766 O O . ASP A 1 93 ? -7.225 -20.811 2.832 1.00 51.94 93 ASP A O 1
ATOM 770 N N . GLY A 1 94 ? -6.591 -21.078 4.968 1.00 40.94 94 GLY A N 1
ATOM 771 C CA . GLY A 1 94 ? -6.597 -22.531 4.901 1.00 40.94 94 GLY A CA 1
ATOM 772 C C . GLY A 1 94 ? -8.035 -23.005 4.666 1.00 40.94 94 GLY A C 1
AT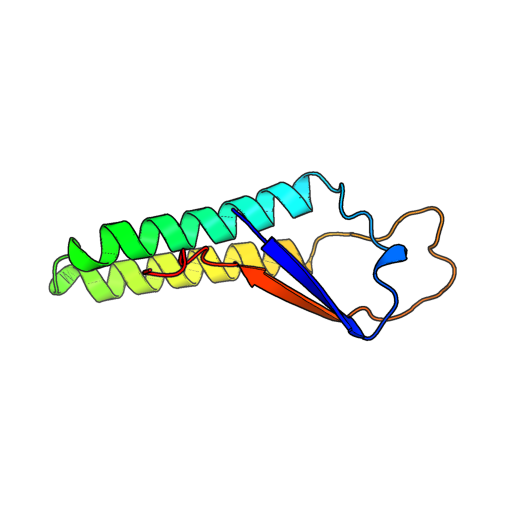OM 773 O O . GLY A 1 94 ? -8.963 -22.396 5.206 1.00 40.94 94 GLY A O 1
ATOM 774 N N . PRO A 1 95 ? -8.263 -24.072 3.881 1.00 48.22 95 PRO A N 1
ATOM 775 C CA . PRO A 1 95 ? -9.582 -24.672 3.847 1.00 48.22 95 PRO A CA 1
ATOM 776 C C . PRO A 1 95 ? -9.891 -25.164 5.265 1.00 48.22 95 PRO A C 1
ATOM 778 O O . PRO A 1 95 ? -9.190 -26.026 5.794 1.00 48.22 95 PRO A O 1
ATOM 781 N N . MET A 1 96 ? -10.914 -24.582 5.889 1.00 49.59 96 MET A N 1
ATOM 782 C CA . MET A 1 96 ? -11.622 -25.216 6.997 1.00 49.59 96 MET A CA 1
ATOM 783 C C . MET A 1 96 ? -12.189 -26.535 6.456 1.00 49.59 96 MET A C 1
ATOM 785 O O . MET A 1 96 ? -13.183 -26.522 5.730 1.00 49.59 96 MET A O 1
ATOM 789 N N . ASN A 1 97 ? -11.508 -27.638 6.765 1.00 41.81 97 ASN A N 1
ATOM 790 C CA . ASN A 1 97 ? -12.020 -29.003 6.678 1.00 41.81 97 ASN A CA 1
ATOM 791 C C . ASN A 1 97 ? -12.223 -29.529 8.095 1.00 41.81 97 ASN A C 1
ATOM 793 O O . ASN A 1 97 ? -11.292 -29.343 8.913 1.00 41.81 97 ASN A O 1
#

pLDDT: mean 79.95, std 13.94, range [40.94, 96.19]

Sequence (97 aa):
MNFKVRPLQGDIAVLNLKNRQLLEVLWSLGKLEEFFHKEVTQVSADQKESFFTMFDNLQDKLERELNTLSLKNERIAKTSTTLEMEIIKEFSDGPMN